Protein AF-A0A352WBL2-F1 (afdb_monomer_lite)

Structure (mmCIF, N/CA/C/O backbone):
data_AF-A0A352WBL2-F1
#
_entry.id   AF-A0A352WBL2-F1
#
loop_
_atom_site.group_PDB
_atom_site.id
_atom_site.type_symbol
_atom_site.label_atom_id
_atom_site.label_alt_id
_atom_site.label_comp_id
_atom_site.label_asym_id
_atom_site.label_entity_id
_atom_site.label_seq_id
_atom_site.pdbx_PDB_ins_code
_atom_site.Cartn_x
_atom_site.Cartn_y
_atom_site.Cartn_z
_atom_site.occupancy
_atom_site.B_iso_or_equiv
_atom_site.auth_seq_id
_atom_site.auth_comp_id
_atom_site.auth_asym_id
_atom_site.auth_atom_id
_atom_site.pdbx_PDB_model_num
ATOM 1 N N . GLU A 1 1 ? -4.086 7.917 -4.768 1.00 89.62 1 GLU A N 1
ATOM 2 C CA . GLU A 1 1 ? -3.536 7.140 -5.899 1.00 89.62 1 GLU A CA 1
ATOM 3 C C . GLU A 1 1 ? -2.027 7.047 -5.742 1.00 89.62 1 GLU A C 1
ATOM 5 O O . GLU A 1 1 ? -1.444 7.971 -5.179 1.00 89.62 1 GLU A O 1
ATOM 10 N N . ALA A 1 2 ? -1.429 5.940 -6.173 1.00 96.31 2 ALA A N 1
ATOM 11 C CA . ALA A 1 2 ? 0.015 5.761 -6.286 1.00 96.31 2 ALA A CA 1
ATOM 12 C C . ALA A 1 2 ? 0.393 5.863 -7.768 1.00 96.31 2 ALA A C 1
ATOM 14 O O . ALA A 1 2 ? -0.222 5.197 -8.600 1.00 96.31 2 ALA A O 1
ATOM 15 N N . VAL A 1 3 ? 1.376 6.706 -8.088 1.00 97.56 3 VAL A N 1
ATOM 16 C CA . VAL A 1 3 ? 1.881 6.896 -9.454 1.00 97.56 3 VAL A CA 1
ATOM 17 C C . VAL A 1 3 ? 3.368 6.577 -9.461 1.00 97.56 3 VAL A C 1
ATOM 19 O O . VAL A 1 3 ? 4.130 7.207 -8.727 1.00 97.56 3 VAL A O 1
ATOM 22 N N . GLY A 1 4 ? 3.763 5.599 -10.270 1.00 97.44 4 GLY A N 1
ATOM 23 C CA . GLY A 1 4 ? 5.143 5.161 -10.418 1.00 97.44 4 GLY A CA 1
ATOM 24 C C . GLY A 1 4 ? 5.303 3.640 -10.428 1.00 97.44 4 GLY A C 1
ATOM 25 O O . GLY A 1 4 ? 4.315 2.904 -10.340 1.00 97.44 4 GLY A O 1
ATOM 26 N N . PRO A 1 5 ? 6.558 3.167 -10.520 1.00 97.56 5 PRO A N 1
ATOM 27 C CA . PRO A 1 5 ? 6.864 1.747 -10.559 1.00 97.56 5 PRO A CA 1
ATOM 28 C C . PRO A 1 5 ? 6.445 1.034 -9.269 1.00 97.56 5 PRO A C 1
ATOM 30 O O . PRO A 1 5 ? 6.517 1.591 -8.168 1.00 97.56 5 PRO A O 1
ATOM 33 N N . ILE A 1 6 ? 6.012 -0.215 -9.415 1.00 95.31 6 ILE A N 1
ATOM 34 C CA . ILE A 1 6 ? 5.724 -1.117 -8.294 1.00 95.31 6 ILE A CA 1
ATOM 35 C C . ILE A 1 6 ? 7.004 -1.894 -7.936 1.00 95.31 6 ILE A C 1
ATOM 37 O O . ILE A 1 6 ? 7.662 -2.398 -8.851 1.00 95.31 6 ILE A O 1
ATOM 41 N N . PRO A 1 7 ? 7.321 -2.071 -6.635 1.00 96.25 7 PRO A N 1
ATOM 42 C CA . PRO A 1 7 ? 6.460 -1.821 -5.471 1.00 96.25 7 PRO A CA 1
ATOM 43 C C . PRO A 1 7 ? 6.621 -0.462 -4.779 1.00 96.25 7 PRO A C 1
ATOM 45 O O . PRO A 1 7 ? 5.859 -0.172 -3.856 1.00 96.25 7 PRO A O 1
ATOM 48 N N . GLU A 1 8 ? 7.577 0.374 -5.178 1.00 97.81 8 GLU A N 1
ATOM 49 C CA . GLU A 1 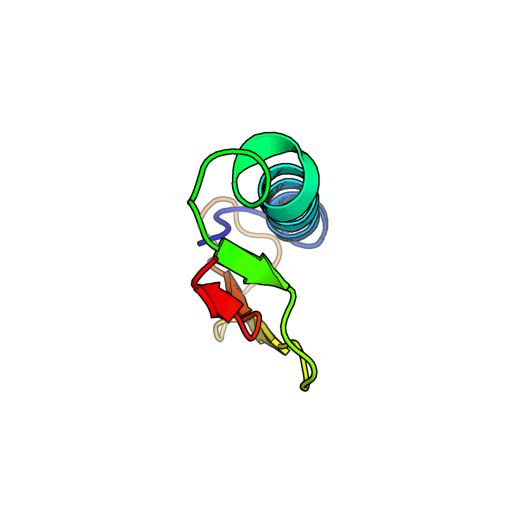8 ? 7.950 1.575 -4.422 1.00 97.81 8 GLU A CA 1
ATOM 50 C C . GLU A 1 8 ? 6.781 2.559 -4.280 1.00 97.81 8 GLU A C 1
ATOM 52 O O . GLU A 1 8 ? 6.454 2.982 -3.167 1.00 97.81 8 GLU A O 1
ATOM 57 N N . ALA A 1 9 ? 6.093 2.864 -5.386 1.00 97.62 9 ALA A N 1
ATOM 58 C CA . ALA A 1 9 ? 5.033 3.870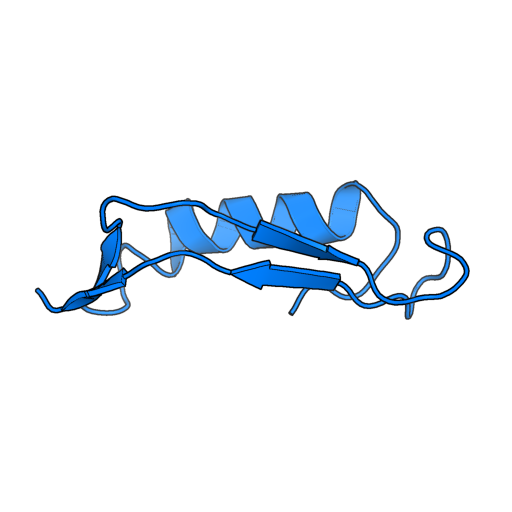 -5.396 1.00 97.62 9 ALA A CA 1
ATOM 59 C C . ALA A 1 9 ? 3.855 3.506 -4.473 1.00 97.62 9 ALA A C 1
ATOM 61 O O . ALA A 1 9 ? 3.328 4.367 -3.762 1.00 97.62 9 ALA A O 1
ATOM 62 N N . ILE A 1 10 ? 3.439 2.234 -4.461 1.00 97.81 10 ILE A N 1
ATOM 63 C CA . ILE A 1 10 ? 2.305 1.789 -3.639 1.00 97.81 10 ILE A CA 1
ATOM 64 C C . ILE A 1 10 ? 2.678 1.700 -2.155 1.00 97.81 10 ILE A C 1
ATOM 66 O O . ILE A 1 10 ? 1.887 2.096 -1.297 1.00 97.81 10 ILE A O 1
ATOM 70 N N . GLN A 1 11 ? 3.909 1.284 -1.838 1.00 98.06 11 GLN A N 1
ATOM 71 C CA . GLN A 1 11 ? 4.403 1.247 -0.458 1.00 98.06 11 GLN A CA 1
ATOM 72 C C . GLN A 1 11 ? 4.505 2.643 0.161 1.00 98.06 11 GLN A C 1
ATOM 74 O O . GLN A 1 11 ? 4.200 2.820 1.342 1.00 98.06 11 GLN A O 1
ATOM 79 N N . ASP A 1 12 ? 4.906 3.648 -0.615 1.00 98.06 12 ASP A N 1
ATOM 80 C CA . ASP A 1 12 ? 4.966 5.025 -0.124 1.00 98.06 12 ASP A CA 1
ATOM 81 C C . ASP A 1 12 ? 3.572 5.605 0.147 1.00 98.06 12 ASP A C 1
ATOM 83 O O . ASP A 1 12 ? 3.386 6.330 1.128 1.00 98.06 12 ASP A O 1
ATOM 87 N N . VAL A 1 13 ? 2.563 5.229 -0.647 1.00 98.06 13 VAL A N 1
ATOM 88 C CA . VAL A 1 13 ? 1.165 5.576 -0.352 1.00 98.06 13 VAL A CA 1
ATOM 89 C C . VAL A 1 13 ? 0.687 4.915 0.940 1.00 98.06 13 VAL A C 1
ATOM 91 O O . VAL A 1 13 ? 0.129 5.614 1.786 1.00 98.06 13 VAL A O 1
ATOM 94 N N . TRP A 1 14 ? 0.960 3.624 1.150 1.00 98.06 14 TRP A N 1
ATOM 95 C CA . TRP A 1 14 ? 0.636 2.936 2.408 1.00 98.06 14 TRP A CA 1
ATOM 96 C C . TRP A 1 14 ? 1.233 3.629 3.633 1.00 98.06 14 TRP A C 1
ATOM 98 O O . TRP A 1 14 ? 0.514 3.904 4.597 1.00 98.06 14 TRP A O 1
ATOM 108 N N . LYS A 1 15 ? 2.531 3.966 3.582 1.00 98.12 15 LYS A N 1
ATOM 109 C CA . LYS A 1 15 ? 3.212 4.685 4.67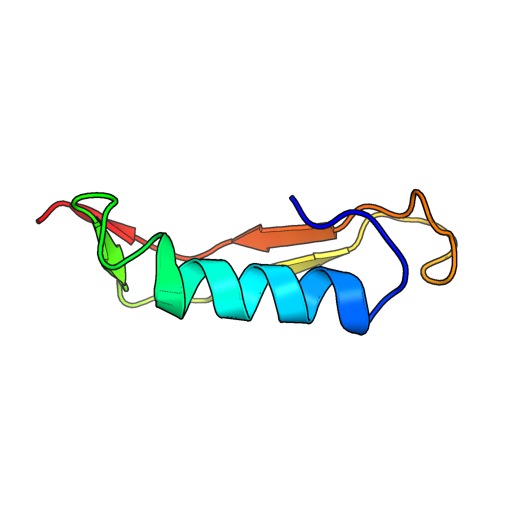0 1.00 98.12 15 LYS A CA 1
ATOM 110 C C . LYS A 1 15 ? 2.480 5.980 4.996 1.00 98.12 15 LYS A C 1
ATOM 112 O O . LYS A 1 15 ? 2.102 6.176 6.144 1.00 98.12 15 LYS A O 1
ATOM 117 N N . ARG A 1 16 ? 2.212 6.814 3.986 1.00 97.94 16 ARG A N 1
ATOM 118 C CA . ARG A 1 16 ? 1.547 8.113 4.165 1.00 97.94 16 ARG A CA 1
ATOM 119 C C . ARG A 1 16 ? 0.119 7.982 4.678 1.00 97.94 16 ARG A C 1
ATOM 121 O O . ARG A 1 16 ? -0.307 8.801 5.489 1.00 97.94 16 ARG A O 1
ATOM 128 N N . ILE A 1 17 ? -0.623 6.958 4.255 1.00 97.56 17 ILE A N 1
ATOM 129 C CA . ILE A 1 17 ? -1.970 6.726 4.782 1.00 97.56 17 ILE A CA 1
ATOM 130 C C . ILE A 1 17 ? -1.920 6.530 6.306 1.00 97.56 17 ILE A C 1
ATOM 132 O O . ILE A 1 17 ? -2.652 7.205 7.029 1.00 97.56 17 ILE A O 1
ATOM 136 N N . PHE A 1 18 ? -1.020 5.678 6.802 1.00 96.69 18 PHE A N 1
ATOM 137 C CA . PHE A 1 18 ? -0.911 5.388 8.236 1.00 96.69 18 PHE A CA 1
ATOM 138 C C . PHE A 1 18 ? -0.158 6.445 9.048 1.00 96.69 18 PHE A C 1
ATOM 140 O O . PHE A 1 18 ? -0.511 6.674 10.204 1.00 96.69 18 PHE A O 1
ATOM 147 N N . SER A 1 19 ? 0.850 7.106 8.476 1.00 97.69 19 SER A N 1
ATOM 148 C CA . SER A 1 19 ? 1.664 8.090 9.199 1.00 97.69 19 SER A CA 1
ATOM 149 C C . SER A 1 19 ? 1.123 9.517 9.132 1.00 97.69 19 SER A C 1
ATOM 151 O O . SER A 1 19 ? 1.403 10.304 10.031 1.00 97.69 19 SER A O 1
ATOM 153 N N . GLU A 1 20 ? 0.379 9.873 8.081 1.00 97.44 20 GLU A N 1
ATOM 154 C CA . GLU A 1 20 ? -0.067 11.253 7.831 1.00 97.44 20 GLU A CA 1
ATOM 155 C C . GLU A 1 20 ? -1.593 11.363 7.775 1.00 97.44 20 GLU A C 1
ATOM 157 O O . GLU A 1 20 ? -2.184 12.185 8.481 1.00 97.44 20 GLU A O 1
ATOM 162 N N . TRP A 1 21 ? -2.251 10.540 6.952 1.00 97.25 21 TRP A N 1
ATOM 163 C CA . TRP A 1 21 ? -3.677 10.709 6.667 1.00 97.25 21 TRP A CA 1
ATOM 164 C C . TRP A 1 21 ? -4.571 10.268 7.830 1.00 97.25 21 TRP A C 1
ATOM 166 O O . TRP A 1 21 ? -5.397 11.055 8.286 1.00 97.25 21 TRP A O 1
ATOM 176 N N . PHE A 1 22 ? -4.399 9.057 8.369 1.00 97.25 22 PHE A N 1
ATOM 177 C CA . PHE A 1 22 ? -5.198 8.592 9.511 1.00 97.25 22 PHE A CA 1
ATOM 178 C C . PHE A 1 22 ? -5.112 9.544 10.722 1.00 97.25 22 PHE A C 1
ATOM 180 O O . PHE A 1 22 ? -6.164 9.955 11.209 1.00 97.25 22 PHE A O 1
ATOM 187 N N . PRO A 1 23 ? -3.921 10.010 11.156 1.00 96.75 23 PRO A N 1
ATOM 188 C CA . PRO A 1 23 ? -3.814 10.957 12.270 1.00 96.75 23 PRO A CA 1
ATOM 189 C C . PRO A 1 23 ? -4.494 12.321 12.060 1.00 96.75 23 PRO A C 1
ATOM 191 O O . PRO A 1 23 ? -4.763 13.009 13.042 1.00 96.75 23 PRO A O 1
ATOM 194 N N . SER A 1 24 ? -4.747 12.743 10.815 1.00 96.88 24 SER A N 1
ATOM 195 C CA . SER A 1 24 ? -5.235 14.098 10.494 1.00 96.88 24 SER A CA 1
ATOM 196 C C . SER A 1 24 ? -6.616 14.153 9.828 1.00 96.88 24 SER A C 1
ATOM 198 O O . SER A 1 24 ? -7.205 15.229 9.732 1.00 96.88 24 SER A O 1
ATOM 200 N N . SER A 1 25 ? -7.155 13.021 9.374 1.00 96.50 25 SER A N 1
ATOM 201 C CA . SER A 1 25 ? -8.356 12.972 8.526 1.00 96.50 25 SER A CA 1
ATOM 202 C C . SER A 1 25 ? -9.689 13.012 9.281 1.00 96.50 25 SER A C 1
ATOM 204 O O . SER A 1 25 ? -10.720 13.271 8.660 1.00 96.50 25 SER A O 1
ATOM 206 N N . GLY A 1 26 ? -9.696 12.740 10.593 1.00 96.81 26 GLY A N 1
ATOM 207 C CA . GLY A 1 26 ? -10.934 12.512 11.359 1.00 96.81 26 GLY A CA 1
ATOM 208 C C . GLY A 1 26 ? -11.599 11.159 11.064 1.00 96.81 26 GLY A C 1
ATOM 209 O O . GLY A 1 26 ? -12.756 10.938 11.426 1.00 96.81 26 GLY A O 1
ATOM 210 N N . TYR A 1 27 ? -10.876 10.258 10.397 1.00 97.50 27 TYR A N 1
ATOM 211 C CA . TYR A 1 27 ? -11.264 8.872 10.176 1.00 97.50 27 TYR A CA 1
ATOM 212 C C . TYR A 1 27 ? -10.282 7.937 10.873 1.00 97.50 27 TYR A C 1
ATOM 214 O O . TYR A 1 27 ? -9.100 8.242 11.022 1.00 97.50 27 TYR A O 1
ATOM 222 N N . GLU A 1 28 ? -10.772 6.767 11.248 1.00 96.62 28 GLU A N 1
ATOM 223 C CA . GLU A 1 28 ? -9.967 5.666 11.760 1.00 96.62 28 GLU A CA 1
ATOM 224 C C . GLU A 1 28 ? -10.142 4.424 10.879 1.00 96.62 28 GLU A C 1
ATOM 226 O O . GLU A 1 28 ? -11.110 4.295 10.115 1.00 96.62 28 GLU A O 1
ATOM 231 N N . HIS A 1 29 ? -9.174 3.517 10.985 1.00 96.69 29 HIS A N 1
ATOM 232 C CA . HIS A 1 29 ? -9.189 2.233 10.295 1.00 96.69 29 HIS A CA 1
ATOM 233 C C . HIS A 1 29 ? -10.413 1.416 10.730 1.00 96.69 29 HIS A C 1
ATOM 235 O O . HIS A 1 29 ? -10.700 1.297 11.927 1.00 96.69 29 HIS A O 1
ATOM 241 N N . ALA A 1 30 ? -11.174 0.906 9.761 1.00 97.44 30 ALA A N 1
ATOM 242 C CA . ALA A 1 30 ? -12.331 0.059 10.021 1.00 97.44 30 ALA A CA 1
ATOM 243 C C . ALA A 1 30 ? -12.029 -1.402 9.680 1.00 97.44 30 ALA A C 1
ATOM 245 O O . ALA A 1 30 ? -11.243 -1.710 8.788 1.00 97.44 30 ALA A O 1
ATOM 246 N N . GLU A 1 31 ? -12.707 -2.310 10.378 1.00 96.81 31 GLU A N 1
ATOM 247 C CA . GLU A 1 31 ? -12.625 -3.735 10.086 1.00 96.81 31 GLU A CA 1
ATOM 248 C C . GLU A 1 31 ? -13.155 -4.025 8.674 1.00 96.81 31 GLU A C 1
ATOM 250 O O . GLU A 1 31 ? -14.256 -3.609 8.305 1.00 96.81 31 GLU A O 1
ATOM 255 N N . GLY A 1 32 ? -12.366 -4.748 7.882 1.00 96.62 32 GLY A N 1
ATOM 256 C CA . GLY A 1 32 ? -12.735 -5.175 6.540 1.00 96.62 32 GLY A CA 1
ATOM 257 C C . GLY A 1 32 ? -11.512 -5.461 5.668 1.00 96.62 32 GLY A C 1
ATOM 258 O O . GLY A 1 32 ? -10.378 -5.234 6.092 1.00 96.62 32 GLY A O 1
ATOM 259 N N . PRO A 1 33 ? -11.726 -5.985 4.452 1.00 97.12 33 PRO A N 1
ATOM 260 C CA . PRO A 1 33 ? -10.641 -6.254 3.523 1.00 97.12 33 PRO A CA 1
ATOM 261 C C . PRO A 1 33 ? -10.051 -4.955 2.973 1.00 97.12 33 PRO A C 1
ATOM 263 O O . PRO A 1 33 ? -10.777 -4.041 2.580 1.00 97.12 33 PRO A O 1
ATOM 266 N N . GLU A 1 34 ? -8.728 -4.926 2.880 1.00 97.62 34 GLU A N 1
ATOM 267 C CA . GLU A 1 34 ? -7.982 -3.907 2.153 1.00 97.62 34 GLU A CA 1
ATOM 268 C C . GLU A 1 34 ? -7.605 -4.440 0.774 1.00 97.62 34 GLU A C 1
ATOM 270 O O . GLU A 1 34 ? -7.310 -5.629 0.617 1.00 97.62 34 GLU A O 1
ATOM 275 N N . LEU A 1 35 ? -7.626 -3.570 -0.234 1.00 97.44 35 LEU A N 1
ATOM 276 C CA . LEU A 1 35 ? -7.332 -3.953 -1.612 1.00 97.44 35 LEU A CA 1
ATOM 277 C C . LEU A 1 35 ? -6.248 -3.059 -2.201 1.00 97.44 35 LEU A C 1
ATOM 279 O O . LEU A 1 35 ? -6.343 -1.832 -2.163 1.00 97.44 35 LEU A O 1
ATOM 283 N N . GLU A 1 36 ? -5.268 -3.696 -2.828 1.00 97.94 36 GLU A N 1
ATOM 284 C CA . GLU A 1 36 ? -4.386 -3.057 -3.793 1.00 97.94 36 GLU A CA 1
ATOM 285 C C . GLU A 1 36 ? -4.955 -3.299 -5.190 1.00 97.94 36 GLU A C 1
ATOM 287 O O . GLU A 1 36 ? -5.130 -4.440 -5.623 1.00 97.94 36 GLU A O 1
ATOM 292 N N . VAL A 1 37 ? -5.284 -2.218 -5.888 1.00 97.50 37 VAL A N 1
ATOM 293 C CA . VAL A 1 37 ? -5.842 -2.270 -7.238 1.00 97.50 37 VAL A CA 1
ATOM 294 C C . VAL A 1 37 ? -4.770 -1.827 -8.219 1.00 97.50 37 VAL A C 1
ATOM 296 O O . VAL A 1 37 ? -4.332 -0.676 -8.210 1.00 97.50 37 VAL A O 1
ATOM 299 N N . TYR A 1 38 ? -4.369 -2.762 -9.070 1.00 97.31 38 TYR A N 1
ATOM 300 C CA . TYR A 1 38 ? -3.341 -2.596 -10.086 1.00 97.31 38 TYR A CA 1
ATOM 301 C C . TYR A 1 38 ? -4.000 -2.382 -11.448 1.00 97.31 38 TYR A C 1
ATOM 303 O O . TYR A 1 38 ? -4.799 -3.213 -11.888 1.00 97.31 38 TYR A O 1
ATOM 311 N N . GLU A 1 39 ? -3.693 -1.273 -12.124 1.00 95.94 39 GLU A N 1
ATOM 312 C CA . GLU A 1 39 ? -4.182 -1.064 -13.487 1.00 95.94 39 GLU A CA 1
ATOM 313 C C . GLU A 1 39 ? -3.551 -2.061 -14.472 1.00 95.94 39 GLU A C 1
ATOM 315 O O . GLU A 1 39 ? -2.469 -2.613 -14.258 1.00 95.94 39 GLU A O 1
ATOM 320 N N . CYS A 1 40 ? -4.223 -2.297 -15.596 1.00 95.50 40 CYS A N 1
ATOM 321 C CA . CYS A 1 40 ? -3.648 -3.106 -16.665 1.00 95.50 40 CYS A CA 1
ATOM 322 C C . CYS A 1 40 ? -2.490 -2.355 -17.335 1.00 95.50 40 CYS A C 1
ATOM 324 O O . CYS A 1 40 ? -2.647 -1.202 -17.728 1.00 95.50 40 CYS A O 1
ATOM 326 N N . GLY A 1 41 ? -1.354 -3.022 -17.539 1.00 95.12 41 GLY A N 1
ATOM 327 C CA . GLY A 1 41 ? -0.225 -2.449 -18.267 1.00 95.12 41 GLY A CA 1
ATOM 328 C C . GLY A 1 41 ? 1.129 -2.856 -17.702 1.00 95.12 41 GLY A C 1
ATOM 329 O O . GLY A 1 41 ? 1.252 -3.846 -16.986 1.00 95.12 41 GLY A O 1
ATOM 330 N N . ASP A 1 42 ? 2.148 -2.080 -18.062 1.00 97.06 42 ASP A N 1
ATOM 331 C CA . ASP A 1 42 ? 3.525 -2.278 -17.615 1.00 97.06 42 ASP A CA 1
ATOM 332 C C . ASP A 1 42 ? 3.758 -1.588 -16.265 1.00 97.06 42 ASP A C 1
ATOM 334 O O . ASP A 1 42 ? 3.821 -0.360 -16.183 1.00 97.06 42 ASP A O 1
ATOM 338 N N . MET A 1 43 ? 3.906 -2.405 -15.222 1.00 97.12 43 MET A N 1
ATOM 339 C CA . MET A 1 43 ? 4.063 -1.983 -13.825 1.00 97.12 43 MET A CA 1
ATOM 340 C C . MET A 1 43 ? 5.415 -1.323 -13.519 1.00 97.12 43 MET A C 1
ATOM 342 O O . MET A 1 43 ? 5.604 -0.803 -12.421 1.00 97.12 43 MET A O 1
ATOM 346 N N . SER A 1 44 ? 6.366 -1.353 -14.458 1.00 97.25 44 SER A N 1
ATOM 347 C CA . SER A 1 44 ? 7.675 -0.706 -14.302 1.00 97.25 44 SER A CA 1
ATOM 348 C C . SER A 1 44 ? 7.686 0.756 -14.755 1.00 97.25 44 SER A C 1
ATOM 350 O O . SER A 1 44 ? 8.680 1.461 -14.562 1.00 97.25 44 SER A O 1
ATOM 352 N N . LYS A 1 45 ? 6.597 1.231 -15.373 1.00 97.81 45 LYS A N 1
ATOM 353 C CA . LYS A 1 45 ? 6.548 2.577 -15.937 1.00 97.81 45 LYS A CA 1
ATOM 354 C C . LYS A 1 45 ? 6.449 3.665 -14.862 1.00 97.81 45 LYS A C 1
ATOM 356 O O . LYS A 1 45 ? 5.734 3.500 -13.875 1.00 97.81 45 LYS A O 1
ATOM 361 N N . PRO A 1 46 ? 7.092 4.827 -15.082 1.00 97.25 46 PRO A N 1
ATOM 362 C CA . PRO A 1 46 ? 7.049 5.948 -14.144 1.00 97.25 46 PRO A CA 1
ATOM 363 C C . PRO A 1 46 ? 5.660 6.590 -14.015 1.00 97.25 46 PRO A C 1
ATOM 365 O O . PRO A 1 46 ? 5.408 7.300 -13.048 1.00 97.25 46 PRO A O 1
ATOM 368 N N . ASP A 1 47 ? 4.769 6.360 -14.978 1.00 97.38 47 ASP A N 1
ATOM 369 C CA . ASP A 1 47 ? 3.389 6.844 -14.993 1.00 97.38 47 ASP A CA 1
ATOM 370 C C . ASP A 1 47 ? 2.359 5.745 -14.685 1.00 97.38 47 ASP A C 1
ATOM 372 O O . ASP A 1 47 ? 1.156 5.995 -14.782 1.00 97.38 47 ASP A O 1
ATOM 376 N N . TYR A 1 48 ? 2.806 4.543 -14.300 1.00 97.94 48 TYR A N 1
ATOM 377 C CA . TYR A 1 48 ? 1.913 3.454 -13.918 1.00 97.94 48 TYR A CA 1
ATOM 378 C C . TYR A 1 48 ? 1.087 3.838 -12.686 1.00 97.94 48 TYR A C 1
ATOM 380 O O . TYR A 1 48 ? 1.619 4.396 -11.724 1.00 97.94 48 TYR A O 1
ATOM 388 N N . LYS A 1 49 ? -0.218 3.545 -12.707 1.00 97.94 49 LYS A N 1
ATOM 389 C CA . LYS A 1 49 ? -1.134 3.891 -11.619 1.00 97.94 49 LYS A CA 1
ATOM 390 C C . LYS A 1 49 ? -1.622 2.658 -10.881 1.00 97.94 49 LYS A C 1
ATOM 392 O O . LYS A 1 49 ? -1.955 1.628 -11.466 1.00 97.94 49 LYS A O 1
ATOM 397 N N . SER A 1 50 ? -1.704 2.802 -9.568 1.00 98.00 50 SER A N 1
ATOM 398 C CA . SER A 1 50 ? -2.323 1.829 -8.676 1.00 98.00 50 SER A CA 1
ATOM 399 C C . SER A 1 50 ? -3.034 2.533 -7.522 1.00 98.00 50 SER A C 1
ATOM 401 O O . SER A 1 50 ? -2.866 3.737 -7.279 1.00 98.00 50 SER A O 1
ATOM 403 N N . TYR A 1 51 ? -3.877 1.790 -6.814 1.00 98.00 51 TYR A N 1
ATOM 404 C CA . TYR A 1 51 ? -4.732 2.326 -5.763 1.00 98.00 51 TYR A CA 1
ATOM 405 C C . TY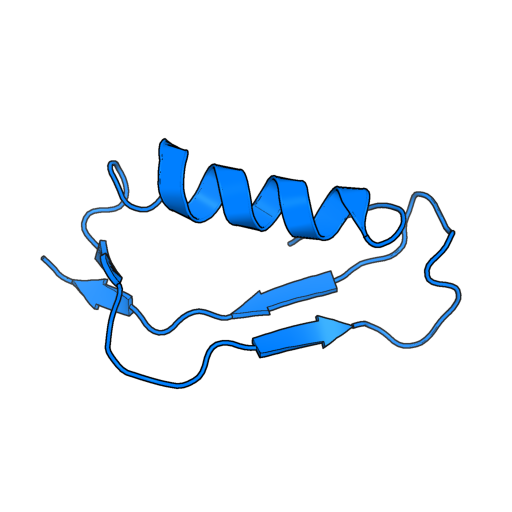R A 1 51 ? -4.706 1.438 -4.527 1.00 98.00 51 TYR A C 1
ATOM 407 O O . TYR A 1 51 ? -4.612 0.221 -4.625 1.00 98.00 51 TYR A O 1
ATOM 415 N N . VAL A 1 52 ? -4.850 2.076 -3.369 1.00 97.94 52 VAL A N 1
ATOM 416 C CA . VAL A 1 52 ? -5.024 1.423 -2.073 1.00 97.94 52 VAL A CA 1
ATOM 417 C C . VAL A 1 52 ? -6.423 1.766 -1.581 1.00 97.94 52 VAL A C 1
ATOM 419 O O . VAL A 1 52 ? -6.763 2.948 -1.470 1.00 97.94 52 VAL A O 1
ATOM 422 N N . TRP A 1 53 ? -7.253 0.752 -1.355 1.00 97.81 53 TRP A N 1
ATOM 423 C CA . TRP A 1 53 ? -8.613 0.900 -0.842 1.00 97.81 53 TRP A CA 1
ATOM 424 C C . TRP A 1 53 ? -8.674 0.320 0.567 1.00 97.81 53 TRP A C 1
ATOM 426 O O . TRP A 1 53 ? -8.430 -0.871 0.758 1.00 97.81 53 TRP A O 1
ATOM 436 N N . ILE A 1 54 ? -9.003 1.170 1.540 1.00 97.56 54 ILE A N 1
ATOM 437 C CA . ILE A 1 54 ? -9.055 0.817 2.961 1.00 97.56 54 ILE A CA 1
ATOM 438 C C . ILE A 1 54 ? -10.436 1.189 3.506 1.00 97.56 54 ILE A C 1
ATOM 440 O O . ILE A 1 54 ? -10.894 2.315 3.276 1.00 97.56 54 ILE A O 1
ATOM 444 N N . PRO A 1 55 ? -11.110 0.284 4.230 1.00 97.94 55 PRO A N 1
ATOM 445 C CA . PRO A 1 55 ? -12.318 0.612 4.969 1.00 97.94 55 PRO A CA 1
ATOM 446 C C . PRO A 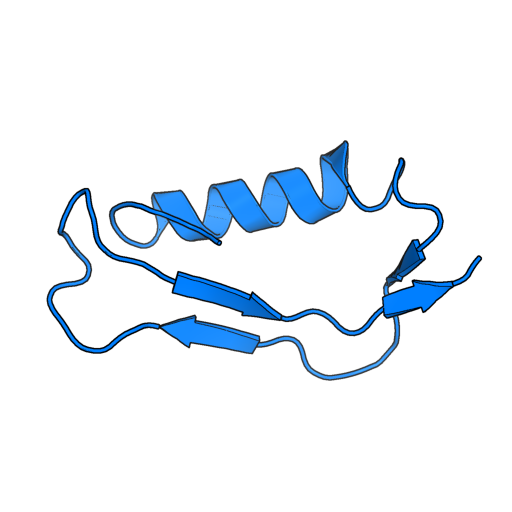1 55 ? -12.036 1.654 6.058 1.00 97.94 55 PRO A C 1
ATOM 448 O O . PRO A 1 55 ? -11.102 1.520 6.848 1.00 97.94 55 PRO A O 1
ATOM 451 N N . VAL A 1 56 ? -12.875 2.686 6.136 1.00 97.94 56 VAL A N 1
ATOM 452 C CA . VAL A 1 56 ? -12.742 3.755 7.134 1.00 97.94 56 VAL A CA 1
ATOM 453 C C . VAL A 1 56 ? -14.054 3.990 7.869 1.00 97.94 56 VAL A C 1
ATOM 455 O O . VAL A 1 56 ? -15.137 3.849 7.295 1.00 97.94 56 VAL A O 1
ATOM 458 N N . LYS A 1 57 ? -13.960 4.391 9.137 1.00 97.50 57 LYS A N 1
ATOM 459 C CA . LYS A 1 57 ? -15.093 4.878 9.937 1.00 97.50 57 LYS A CA 1
ATOM 460 C C . LYS A 1 57 ? -14.770 6.265 10.484 1.00 97.50 57 LYS A C 1
ATOM 462 O O . LYS A 1 57 ? -13.610 6.588 10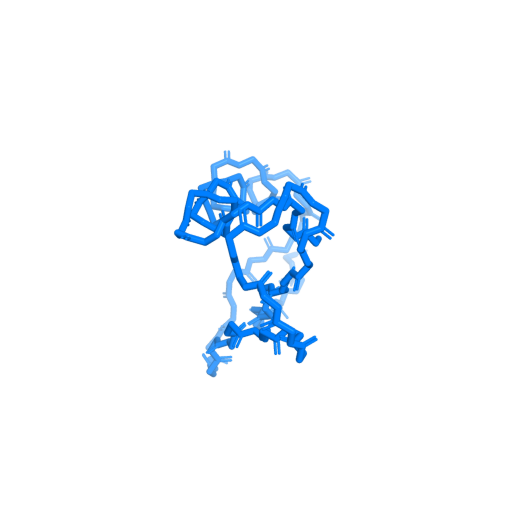.728 1.00 97.50 57 LYS A O 1
ATOM 467 N N . ARG A 1 58 ? -15.790 7.116 10.596 1.00 95.06 58 ARG A N 1
ATOM 468 C CA . ARG A 1 58 ? -15.627 8.483 11.105 1.00 95.06 58 ARG A CA 1
ATOM 469 C C . ARG A 1 58 ? -15.515 8.459 12.628 1.00 95.06 58 ARG A C 1
ATOM 471 O O . ARG A 1 58 ? -16.294 7.747 13.262 1.00 95.06 58 ARG A O 1
ATOM 478 N N . VAL A 1 59 ? -14.593 9.261 13.158 1.00 86.50 59 VAL A N 1
ATOM 479 C CA . VAL A 1 59 ? -14.408 9.508 14.598 1.00 86.50 59 VAL A CA 1
ATOM 480 C C . VAL A 1 59 ? -15.274 10.678 15.057 1.00 86.50 59 VAL A C 1
ATOM 482 O O . VAL A 1 59 ? -15.441 11.641 14.273 1.00 86.50 59 VAL A O 1
#

Radius of gyration: 12.58 Å; chains: 1; bounding box: 24×20×33 Å

Secondary structure (DSSP, 8-state):
-EESSTTHHHHHHHHHIIIIIHHHHSEEE-SS--EEEEPSS-TTSTT-EEEEE--EEE-

pLDDT: mean 96.94, std 1.85, range [86.5, 98.12]

Sequence (59 aa):
EAVGPIPEAIQDVWKRIFSEWFPSSGYEHAEGPELEVYECGDMSKPDYKSYVWIPVKRV

Foldseek 3Di:
DFFAAPPPRVVVVVCCCVPPCQVPPQKHFDDDDKDKAFDPDDRHGRGGDIDIDTDIDGD